Protein AF-A0A957MXX6-F1 (afdb_monomer_lite)

Sequence (51 aa):
MFVYPANPDAPLPDLFVQFGQTPEAPVSIDAAAIEANREQWIRAWSDVMLR

Foldseek 3Di:
DDDDDPDPPDDDDPCCVVPVDDDPDDDDDDPVRCVVCVVVVVVVVCVVPPD

Structure (mmCIF, N/CA/C/O backbone):
data_AF-A0A957MXX6-F1
#
_entry.id   AF-A0A957MXX6-F1
#
loop_
_atom_site.group_PDB
_atom_site.id
_atom_site.type_symbol
_atom_site.label_atom_id
_atom_site.label_alt_id
_atom_site.label_comp_id
_atom_site.label_asym_id
_atom_site.label_entity_id
_atom_site.label_seq_id
_atom_site.pdbx_PDB_ins_code
_atom_site.Cartn_x
_atom_site.Cartn_y
_atom_site.Cartn_z
_atom_site.occupancy
_atom_site.B_iso_or_equiv
_atom_site.auth_seq_id
_atom_site.auth_comp_id
_atom_site.auth_asym_id
_atom_site.auth_atom_id
_atom_site.pdbx_PDB_model_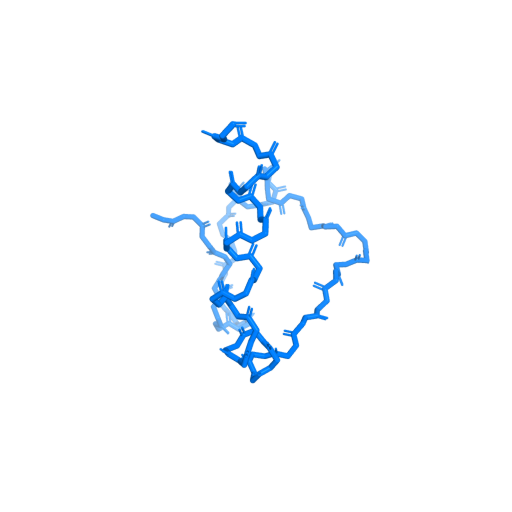num
ATOM 1 N N . MET A 1 1 ? -0.743 11.055 8.701 1.00 66.44 1 MET A N 1
ATOM 2 C CA . MET A 1 1 ? -0.743 9.956 7.712 1.00 66.44 1 MET A CA 1
ATOM 3 C C . MET A 1 1 ? -1.888 9.019 8.070 1.00 66.44 1 MET A C 1
ATOM 5 O O . MET A 1 1 ? -2.008 8.698 9.244 1.00 66.44 1 MET A O 1
ATOM 9 N N . PHE A 1 2 ?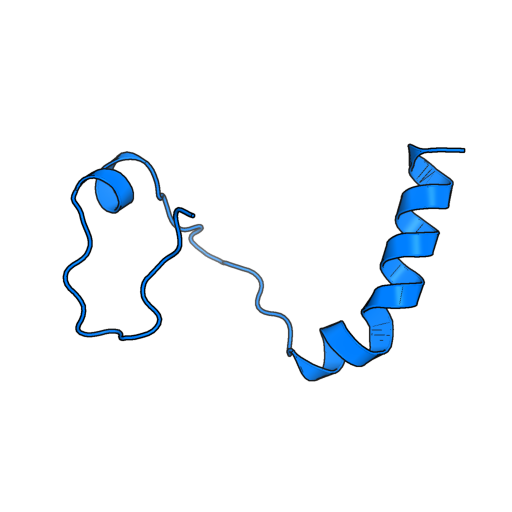 -2.756 8.670 7.118 1.00 79.62 2 PHE A N 1
ATOM 10 C CA . PHE A 1 2 ? -3.925 7.805 7.333 1.00 79.62 2 PHE A CA 1
ATOM 11 C C . PHE A 1 2 ? -3.614 6.428 6.738 1.00 79.62 2 PHE A C 1
ATOM 13 O O . PHE A 1 2 ? -3.651 6.260 5.524 1.00 79.62 2 PHE A O 1
ATOM 20 N N . VAL A 1 3 ? -3.186 5.489 7.582 1.00 87.81 3 VAL A N 1
ATOM 21 C CA . VAL A 1 3 ? -2.759 4.138 7.187 1.00 87.81 3 VAL A CA 1
ATOM 22 C C . VAL A 1 3 ? -3.389 3.109 8.105 1.00 87.81 3 VAL A C 1
ATOM 24 O O . VAL A 1 3 ? -3.565 3.368 9.295 1.00 87.81 3 VAL A O 1
ATOM 27 N N . TYR A 1 4 ? -3.701 1.942 7.549 1.00 89.31 4 TYR A N 1
ATOM 28 C CA . TYR A 1 4 ? -4.148 0.808 8.344 1.00 89.31 4 TYR A CA 1
ATOM 29 C C . TYR A 1 4 ? -3.077 0.414 9.372 1.00 89.31 4 TYR A C 1
ATOM 31 O O . TYR A 1 4 ? -1.881 0.464 9.058 1.00 89.31 4 TYR A O 1
ATOM 39 N N . PRO A 1 5 ? -3.474 0.055 10.604 1.00 89.75 5 PRO A N 1
ATOM 40 C CA . PRO A 1 5 ? -2.527 -0.366 11.621 1.00 89.75 5 PRO A CA 1
ATOM 41 C C . PRO A 1 5 ? -1.839 -1.665 11.195 1.00 89.75 5 PRO A C 1
ATOM 43 O O . PRO A 1 5 ? -2.478 -2.599 10.722 1.00 89.75 5 PRO A O 1
ATOM 46 N N . ALA A 1 6 ? -0.523 -1.734 11.398 1.00 91.50 6 ALA A N 1
ATOM 47 C CA . ALA A 1 6 ? 0.234 -2.964 11.167 1.00 91.50 6 ALA A CA 1
ATOM 48 C C . ALA A 1 6 ? -0.096 -4.052 12.205 1.00 91.50 6 ALA A C 1
ATOM 50 O O . ALA A 1 6 ? 0.041 -5.238 11.921 1.00 91.50 6 ALA A O 1
ATOM 51 N N . ASN A 1 7 ? -0.520 -3.645 13.408 1.00 94.12 7 ASN A N 1
ATOM 52 C CA . ASN A 1 7 ? -1.034 -4.560 14.420 1.00 94.12 7 ASN A CA 1
ATOM 53 C C . ASN A 1 7 ? -2.487 -4.946 14.074 1.00 94.12 7 ASN A C 1
ATOM 55 O O . ASN A 1 7 ? -3.339 -4.053 14.092 1.00 94.12 7 ASN A O 1
ATOM 59 N N . PRO A 1 8 ? -2.787 -6.232 13.817 1.00 89.88 8 PRO A N 1
ATOM 60 C CA . PRO A 1 8 ? -4.141 -6.678 13.493 1.00 89.88 8 PRO A CA 1
ATOM 61 C C . PRO A 1 8 ? -5.136 -6.531 14.655 1.00 89.88 8 PRO A C 1
ATOM 63 O O . PRO A 1 8 ? -6.334 -6.445 14.406 1.00 89.88 8 PRO A O 1
ATOM 66 N N . ASP A 1 9 ? -4.659 -6.452 15.901 1.00 95.19 9 ASP A N 1
ATOM 67 C CA . ASP A 1 9 ? -5.512 -6.320 17.092 1.00 95.19 9 ASP A CA 1
ATOM 68 C C . ASP A 1 9 ? -5.858 -4.860 17.424 1.00 95.19 9 ASP A C 1
ATOM 70 O O . ASP A 1 9 ? -6.588 -4.578 18.378 1.00 95.19 9 ASP A O 1
ATOM 74 N N . ALA A 1 10 ? -5.304 -3.899 16.680 1.00 93.38 10 ALA A N 1
ATOM 75 C CA . ALA A 1 10 ? -5.570 -2.491 16.925 1.00 93.38 10 ALA A CA 1
ATOM 76 C C . ALA A 1 10 ? -7.013 -2.138 16.513 1.00 93.38 10 ALA A C 1
ATOM 78 O O . ALA A 1 10 ? -7.407 -2.417 15.377 1.00 93.38 10 ALA A O 1
ATOM 79 N N . PRO A 1 11 ? -7.798 -1.477 17.387 1.00 91.25 11 PRO A N 1
ATOM 80 C CA . PRO A 1 11 ? -9.141 -1.049 17.031 1.00 91.25 11 PRO A CA 1
ATOM 81 C C . PRO A 1 11 ? -9.079 -0.042 15.884 1.00 91.25 11 PRO A C 1
ATOM 83 O O . PRO A 1 11 ? -8.315 0.928 15.918 1.00 91.25 11 PRO A O 1
ATOM 86 N N . LEU A 1 12 ? -9.899 -0.282 14.866 1.00 89.31 12 LEU A N 1
ATOM 87 C CA . LEU A 1 12 ? -9.957 0.562 13.687 1.00 89.31 12 LEU A CA 1
ATOM 88 C C . LEU A 1 12 ? -10.831 1.802 13.972 1.00 89.31 12 LEU A C 1
ATOM 90 O O . LEU A 1 12 ? -11.983 1.635 14.371 1.00 89.31 12 LEU A O 1
ATOM 94 N N . PRO A 1 13 ? -10.334 3.039 13.771 1.00 90.00 13 PRO A N 1
ATOM 95 C CA . PRO A 1 13 ? -11.149 4.242 13.951 1.00 90.00 13 PRO A CA 1
ATOM 96 C C . PRO A 1 13 ? -12.331 4.305 12.972 1.00 90.00 13 PRO A C 1
ATOM 98 O O . PRO A 1 13 ? -12.177 3.943 11.805 1.00 90.00 13 PRO A O 1
ATOM 101 N N . ASP A 1 14 ? -13.462 4.882 13.393 1.00 90.69 14 ASP A N 1
ATOM 102 C CA . ASP A 1 14 ? -14.702 4.972 12.592 1.00 90.69 14 ASP A CA 1
ATOM 103 C C . ASP A 1 14 ? -14.499 5.561 11.187 1.00 90.69 14 ASP A C 1
ATOM 105 O O . ASP A 1 14 ? -15.151 5.153 10.226 1.00 90.69 14 ASP A O 1
ATOM 109 N N . LEU A 1 15 ? -13.558 6.497 11.039 1.00 90.38 15 LEU A N 1
ATOM 110 C CA . LEU A 1 15 ? -13.237 7.117 9.752 1.00 90.38 15 LEU A CA 1
ATOM 111 C C . LEU A 1 15 ? -12.724 6.110 8.709 1.00 90.38 15 LEU A C 1
ATOM 113 O O . LEU A 1 15 ? -12.981 6.292 7.522 1.00 90.38 15 LEU A O 1
ATOM 117 N N . PHE A 1 16 ? -12.025 5.044 9.112 1.00 90.38 16 PHE A N 1
ATOM 118 C CA . PHE A 1 16 ? -11.587 3.996 8.179 1.00 90.38 16 PHE A CA 1
ATOM 119 C C . PHE A 1 16 ? -12.761 3.152 7.695 1.00 90.38 16 PHE A C 1
ATOM 121 O O . PHE A 1 16 ? -12.791 2.763 6.535 1.00 90.38 16 PHE A O 1
ATOM 128 N N . VAL A 1 17 ? -13.753 2.911 8.551 1.00 86.75 17 VAL A N 1
ATOM 129 C CA . VAL A 1 17 ? -14.972 2.200 8.150 1.00 86.75 17 VAL A CA 1
ATOM 130 C C . VAL A 1 17 ? -15.790 3.057 7.183 1.00 86.75 17 VAL A C 1
ATOM 132 O O . VAL A 1 17 ? -16.298 2.551 6.186 1.00 86.75 17 VAL A O 1
ATOM 135 N N . GLN A 1 18 ? -15.883 4.363 7.444 1.00 90.38 18 GLN A N 1
ATOM 136 C CA . GLN A 1 18 ? -16.660 5.287 6.615 1.00 90.38 18 GLN A CA 1
ATOM 137 C C . GLN A 1 18 ? -16.007 5.574 5.257 1.00 90.38 18 GLN A C 1
ATOM 139 O O . GLN A 1 18 ? -16.711 5.681 4.256 1.00 90.38 18 GLN A O 1
ATOM 144 N N . PHE A 1 19 ? -14.677 5.705 5.212 1.00 90.31 19 PHE A N 1
ATOM 145 C CA . PHE A 1 19 ? -13.974 6.230 4.033 1.00 90.31 19 PHE A CA 1
ATOM 146 C C . PHE A 1 19 ? -12.852 5.331 3.502 1.00 90.31 19 PHE A C 1
ATOM 148 O O . PHE A 1 19 ? -12.353 5.561 2.405 1.00 90.31 19 PHE A O 1
ATOM 155 N N . GLY A 1 20 ? -12.438 4.308 4.247 1.00 87.62 20 GLY A N 1
ATOM 156 C CA . GLY A 1 20 ? -11.313 3.433 3.916 1.00 87.62 20 GLY A CA 1
ATOM 157 C C . GLY A 1 20 ? -11.710 2.151 3.185 1.00 87.62 20 GLY A C 1
ATOM 158 O O . GLY A 1 20 ? -11.107 1.116 3.449 1.00 87.62 20 GLY A O 1
ATOM 159 N N . GLN A 1 21 ? -12.715 2.175 2.304 1.00 84.62 21 GLN A N 1
ATOM 160 C CA . GLN A 1 21 ? -13.192 0.971 1.607 1.00 84.62 21 GLN A CA 1
ATOM 161 C C . GLN A 1 21 ? -12.032 0.138 1.041 1.00 84.62 21 GLN A C 1
ATOM 163 O O . GLN A 1 21 ? -11.216 0.627 0.258 1.00 84.62 21 GLN A O 1
ATOM 168 N N . THR A 1 22 ? -11.951 -1.124 1.466 1.00 83.69 22 THR A N 1
ATOM 169 C CA . THR A 1 22 ? -10.911 -2.041 0.992 1.00 83.69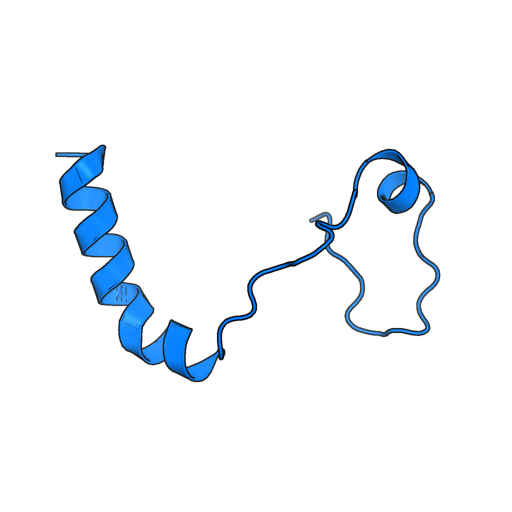 22 THR A CA 1
ATOM 170 C C . THR A 1 22 ? -11.394 -2.704 -0.297 1.00 83.69 22 THR A C 1
ATOM 172 O O . THR A 1 22 ? -12.520 -3.203 -0.318 1.00 83.69 22 THR A O 1
ATOM 175 N N . PRO A 1 23 ? -10.584 -2.719 -1.371 1.00 88.38 23 PRO A N 1
ATOM 176 C CA . PRO A 1 23 ? -10.926 -3.447 -2.588 1.00 88.38 23 PRO A CA 1
ATOM 177 C C . PRO A 1 23 ? -11.172 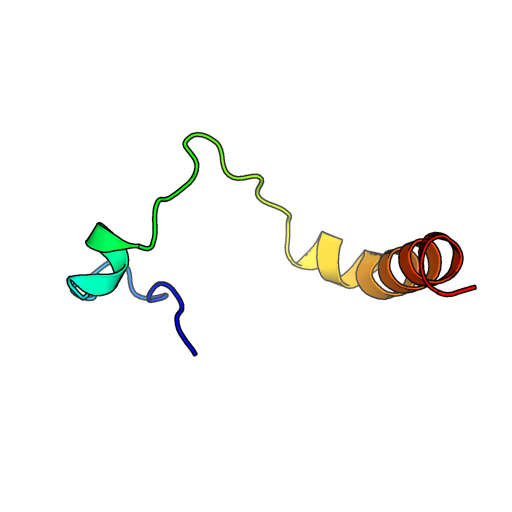-4.930 -2.293 1.00 88.38 23 PRO A C 1
ATOM 179 O O . PRO A 1 23 ? -10.466 -5.511 -1.473 1.00 88.38 23 PRO A O 1
ATOM 182 N N . GLU A 1 24 ? -12.118 -5.561 -2.993 1.00 92.00 24 GLU A N 1
ATOM 183 C CA . GLU A 1 24 ? -12.408 -6.998 -2.827 1.00 92.00 24 GLU A CA 1
ATOM 184 C C . GLU A 1 24 ? -11.199 -7.884 -3.171 1.00 92.00 24 GLU A C 1
ATOM 186 O O . GLU A 1 24 ? -10.978 -8.918 -2.545 1.00 92.00 24 GLU A O 1
ATOM 191 N N . ALA A 1 25 ? -10.396 -7.460 -4.150 1.00 92.56 25 ALA A N 1
ATOM 192 C CA . ALA A 1 25 ? -9.215 -8.174 -4.621 1.00 92.56 25 ALA A CA 1
ATOM 193 C C . ALA A 1 25 ? -8.017 -7.213 -4.735 1.00 92.56 25 ALA A C 1
ATOM 195 O O . ALA A 1 25 ? -7.701 -6.739 -5.831 1.00 92.56 25 ALA A O 1
ATOM 196 N N . PRO A 1 26 ? -7.352 -6.871 -3.615 1.00 91.12 26 PRO A N 1
ATOM 197 C CA . PRO A 1 26 ? -6.169 -6.029 -3.656 1.00 91.12 26 PRO A CA 1
ATOM 198 C C . PRO A 1 26 ? -5.005 -6.796 -4.289 1.00 91.12 26 PRO A C 1
ATOM 200 O O . PRO A 1 26 ? -4.746 -7.957 -3.967 1.00 91.12 26 PRO A O 1
ATOM 203 N N . VAL A 1 27 ? -4.269 -6.133 -5.179 1.00 93.56 27 VAL A N 1
ATOM 204 C CA . VAL A 1 27 ? -3.026 -6.691 -5.718 1.00 93.56 27 VAL A CA 1
ATOM 205 C C . VAL A 1 27 ? -1.951 -6.598 -4.642 1.00 93.56 27 VAL A C 1
ATOM 207 O O . VAL A 1 27 ? -1.699 -5.523 -4.099 1.00 93.56 27 VAL A O 1
ATOM 210 N N . SER A 1 28 ? -1.303 -7.725 -4.356 1.00 92.56 28 SER A N 1
ATOM 211 C CA . SER A 1 28 ? -0.128 -7.776 -3.492 1.00 92.56 28 SER A CA 1
ATOM 212 C C . SER A 1 28 ? 1.131 -7.935 -4.338 1.00 92.56 28 SER A C 1
ATOM 214 O O . SER A 1 28 ? 1.145 -8.704 -5.300 1.00 92.56 28 SER A O 1
ATOM 216 N N . ILE A 1 29 ? 2.180 -7.195 -3.988 1.00 94.56 29 ILE A N 1
ATOM 217 C CA . ILE A 1 29 ? 3.487 -7.248 -4.643 1.00 94.56 29 ILE A CA 1
ATOM 218 C C . ILE A 1 29 ? 4.525 -7.509 -3.556 1.00 94.56 29 ILE A C 1
ATOM 220 O O . ILE A 1 29 ? 4.517 -6.845 -2.519 1.00 94.56 29 ILE A O 1
ATOM 224 N N . ASP A 1 30 ? 5.421 -8.465 -3.800 1.00 97.31 30 ASP A N 1
ATOM 225 C CA . ASP A 1 30 ? 6.528 -8.753 -2.891 1.00 97.31 30 ASP A CA 1
ATOM 226 C C . ASP A 1 30 ? 7.430 -7.515 -2.732 1.00 97.31 30 ASP A C 1
ATOM 228 O O . ASP A 1 30 ? 7.824 -6.879 -3.714 1.00 97.31 30 ASP A O 1
ATOM 232 N N . ALA A 1 31 ? 7.784 -7.183 -1.491 1.00 96.62 31 ALA A N 1
ATOM 233 C CA . ALA A 1 31 ? 8.656 -6.055 -1.184 1.00 96.62 31 ALA A CA 1
ATOM 234 C C . ALA A 1 31 ? 10.028 -6.156 -1.876 1.00 96.62 31 ALA A C 1
ATOM 236 O O . ALA A 1 31 ? 10.553 -5.142 -2.336 1.00 96.62 31 ALA A O 1
ATOM 237 N N . ALA A 1 32 ? 10.593 -7.359 -2.009 1.00 98.12 32 ALA A N 1
ATOM 238 C CA . ALA A 1 32 ? 11.852 -7.583 -2.714 1.00 98.12 32 ALA A CA 1
ATOM 239 C C . ALA A 1 32 ? 11.717 -7.309 -4.220 1.00 98.12 32 ALA A C 1
ATOM 241 O O . ALA A 1 32 ? 12.630 -6.758 -4.836 1.00 98.12 32 ALA A O 1
ATOM 242 N N . ALA A 1 33 ? 10.561 -7.634 -4.808 1.00 97.88 33 ALA A N 1
ATOM 243 C CA . ALA A 1 33 ? 10.274 -7.306 -6.200 1.00 97.88 33 ALA A CA 1
ATOM 244 C C . ALA A 1 33 ? 10.121 -5.792 -6.399 1.00 97.88 33 ALA A C 1
ATOM 246 O O . ALA A 1 33 ? 10.619 -5.262 -7.392 1.00 97.88 33 ALA A O 1
ATOM 247 N N . ILE A 1 34 ? 9.490 -5.086 -5.453 1.00 97.44 34 ILE A N 1
ATOM 248 C CA . ILE A 1 34 ? 9.424 -3.618 -5.478 1.00 97.44 34 ILE A CA 1
ATOM 249 C C . ILE A 1 34 ? 10.836 -3.041 -5.461 1.00 97.44 34 ILE A C 1
ATOM 251 O O . ILE A 1 34 ? 11.166 -2.224 -6.315 1.00 97.44 34 ILE A O 1
ATOM 255 N N . GLU A 1 35 ? 11.684 -3.481 -4.533 1.00 98.19 35 GLU A N 1
ATOM 256 C CA . GLU A 1 35 ? 13.030 -2.929 -4.398 1.00 98.19 35 GLU A CA 1
ATOM 257 C C . GLU A 1 35 ? 13.897 -3.177 -5.635 1.00 98.19 35 GLU A C 1
ATOM 259 O O . GLU A 1 35 ? 14.555 -2.260 -6.121 1.00 98.19 35 GLU A O 1
ATOM 264 N N . ALA A 1 36 ? 13.826 -4.377 -6.213 1.00 98.50 36 ALA A N 1
ATOM 265 C CA . ALA A 1 36 ? 14.587 -4.718 -7.411 1.00 98.50 36 ALA A CA 1
ATOM 266 C C . ALA A 1 36 ? 14.199 -3.888 -8.652 1.00 98.50 36 ALA A C 1
ATOM 268 O O . ALA A 1 36 ? 15.027 -3.715 -9.546 1.00 98.50 36 ALA A O 1
ATOM 269 N N . ASN A 1 37 ? 12.962 -3.380 -8.730 1.00 98.25 37 ASN A N 1
ATOM 270 C CA . ASN A 1 37 ? 12.431 -2.760 -9.951 1.00 98.25 37 ASN A CA 1
ATOM 271 C C . ASN A 1 37 ? 12.046 -1.275 -9.813 1.00 98.25 37 ASN A C 1
ATOM 273 O O . ASN A 1 37 ? 11.805 -0.615 -10.827 1.00 98.25 37 ASN A O 1
ATOM 277 N N . ARG A 1 38 ? 12.008 -0.725 -8.590 1.00 98.12 38 ARG A N 1
ATOM 278 C CA . ARG A 1 38 ? 11.541 0.641 -8.276 1.00 98.12 38 ARG A CA 1
ATOM 279 C C . ARG A 1 38 ? 12.098 1.700 -9.228 1.00 98.12 38 ARG A C 1
AT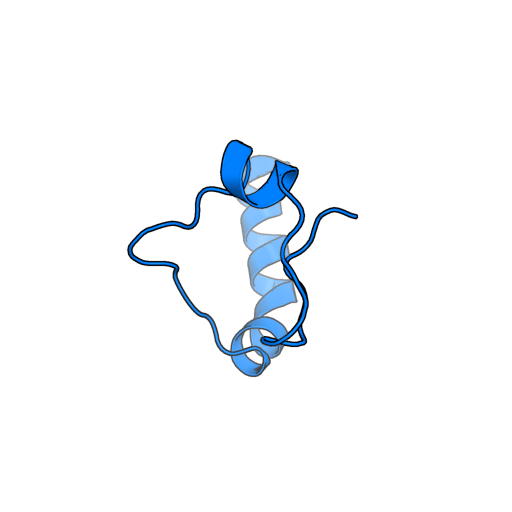OM 281 O O . ARG A 1 38 ? 11.340 2.475 -9.808 1.00 98.12 38 ARG A O 1
ATOM 288 N N . GLU A 1 39 ? 13.417 1.714 -9.404 1.00 98.38 39 GLU A N 1
ATOM 289 C CA . GLU A 1 39 ? 14.117 2.706 -10.228 1.00 98.38 39 GLU A CA 1
ATOM 290 C C . GLU A 1 39 ? 13.711 2.644 -11.702 1.00 98.38 39 GLU A C 1
ATOM 292 O O . GLU A 1 39 ? 13.543 3.676 -12.353 1.00 98.38 39 GLU A O 1
ATOM 297 N N . GLN A 1 40 ? 13.527 1.436 -12.237 1.00 98.38 40 GLN A N 1
ATOM 298 C CA . GLN A 1 40 ? 13.100 1.250 -13.618 1.00 98.38 40 GLN A CA 1
ATOM 299 C C . GLN A 1 40 ? 11.670 1.760 -13.819 1.00 98.38 40 GLN A C 1
ATOM 301 O O . GLN A 1 40 ? 11.406 2.485 -14.779 1.00 98.38 40 GLN A O 1
ATOM 306 N N . TRP A 1 41 ? 10.758 1.416 -12.908 1.00 97.56 41 TRP A N 1
ATOM 307 C CA . TRP A 1 41 ? 9.353 1.810 -13.001 1.00 97.56 41 TRP A CA 1
ATOM 308 C C . TRP A 1 41 ? 9.162 3.325 -12.906 1.00 97.56 41 TRP A C 1
ATOM 310 O O . TRP A 1 41 ? 8.403 3.891 -13.692 1.00 97.56 41 TRP A O 1
ATOM 320 N N . ILE A 1 42 ? 9.886 3.999 -12.006 1.00 97.31 42 ILE A N 1
ATOM 321 C CA . ILE A 1 42 ? 9.819 5.462 -11.864 1.00 97.31 42 ILE A CA 1
ATOM 322 C C . ILE 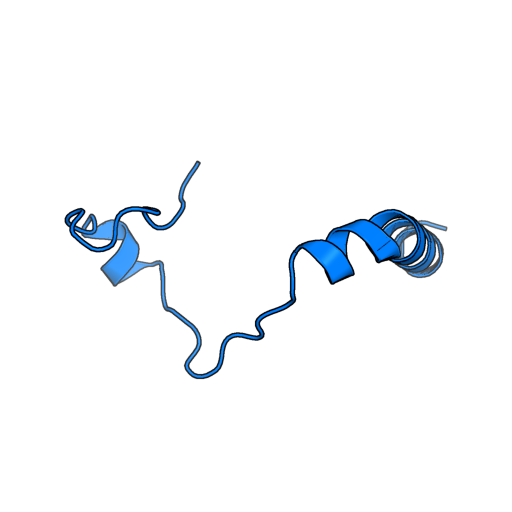A 1 42 ? 10.285 6.164 -13.148 1.00 97.31 42 ILE A C 1
ATOM 324 O O . ILE A 1 42 ? 9.642 7.119 -13.594 1.00 97.31 42 ILE A O 1
ATOM 328 N N . ARG A 1 43 ? 11.375 5.689 -13.769 1.00 97.81 43 ARG A N 1
ATOM 329 C CA . ARG A 1 43 ? 11.872 6.250 -15.038 1.00 97.81 43 ARG A CA 1
ATOM 330 C C . ARG A 1 43 ? 10.866 6.055 -16.163 1.00 97.81 43 ARG A C 1
ATOM 332 O O . ARG A 1 43 ? 10.503 7.031 -16.809 1.00 97.81 43 ARG A O 1
ATOM 339 N N . ALA A 1 44 ? 10.365 4.830 -16.330 1.00 97.94 44 ALA A N 1
ATOM 340 C CA . ALA A 1 44 ? 9.381 4.510 -17.359 1.00 97.94 44 ALA A CA 1
ATOM 341 C C . ALA A 1 44 ? 8.118 5.376 -17.235 1.00 97.94 44 ALA A C 1
ATOM 343 O O . ALA A 1 44 ? 7.634 5.909 -18.228 1.00 97.94 44 ALA A O 1
ATOM 344 N N . TRP A 1 45 ? 7.608 5.569 -16.016 1.00 97.62 45 TRP A N 1
ATOM 345 C CA . TRP A 1 45 ? 6.447 6.429 -15.789 1.00 97.62 45 TRP A CA 1
ATOM 346 C C . TRP A 1 45 ? 6.737 7.902 -16.110 1.00 97.62 45 TRP A C 1
ATOM 348 O O . TRP A 1 45 ? 5.926 8.563 -16.757 1.00 97.62 45 TRP A O 1
ATOM 358 N N . SER A 1 46 ? 7.906 8.407 -15.705 1.00 97.06 46 SER A N 1
ATOM 359 C CA . SER A 1 46 ? 8.306 9.798 -15.961 1.00 97.06 46 SER A CA 1
ATOM 360 C C . SER A 1 46 ? 8.473 10.084 -17.454 1.00 97.06 46 SER A C 1
ATOM 362 O O . SER A 1 46 ? 8.059 11.143 -17.916 1.00 97.06 46 SER A O 1
ATOM 364 N N . ASP A 1 47 ? 9.032 9.139 -18.212 1.00 97.38 47 ASP A N 1
ATOM 365 C CA . ASP A 1 47 ? 9.181 9.261 -19.665 1.00 97.38 47 ASP A CA 1
ATOM 366 C C . ASP A 1 47 ? 7.829 9.299 -20.393 1.00 97.38 47 ASP A C 1
ATOM 368 O O . ASP A 1 47 ? 7.721 9.943 -21.429 1.00 97.38 47 ASP A O 1
ATOM 372 N N . VAL A 1 48 ? 6.798 8.637 -19.855 1.00 96.88 48 VAL A N 1
ATOM 373 C CA . VAL A 1 48 ? 5.449 8.629 -20.446 1.00 96.88 48 VAL A CA 1
ATOM 374 C C . VAL A 1 48 ? 4.635 9.868 -20.061 1.00 96.88 48 VAL A C 1
ATOM 376 O O . VAL A 1 48 ? 3.843 10.346 -20.868 1.00 96.88 48 VAL A O 1
ATOM 379 N N . MET A 1 49 ? 4.775 10.362 -18.826 1.00 96.69 49 MET A N 1
ATOM 380 C CA . MET A 1 49 ? 3.857 11.364 -18.260 1.00 96.69 49 MET A CA 1
ATOM 381 C C . MET A 1 49 ? 4.431 12.781 -18.159 1.00 96.69 49 MET A C 1
ATOM 383 O O . MET A 1 49 ? 3.653 13.730 -18.069 1.00 96.69 49 MET A O 1
ATOM 387 N N . LEU A 1 50 ? 5.757 12.942 -18.090 1.00 91.06 50 LEU A N 1
ATOM 388 C CA . LEU A 1 50 ? 6.405 14.211 -17.720 1.00 91.06 50 LEU A CA 1
ATOM 389 C C . LEU A 1 50 ? 7.375 14.758 -18.775 1.00 91.06 50 LEU A C 1
ATOM 391 O O . LEU A 1 50 ? 7.916 15.849 -18.578 1.00 91.06 50 LEU A O 1
ATOM 395 N N . ARG A 1 51 ? 7.623 14.017 -19.854 1.00 63.88 51 ARG A N 1
ATOM 396 C CA . ARG A 1 51 ? 8.446 14.447 -20.988 1.00 63.88 51 ARG A CA 1
ATOM 397 C C . ARG A 1 51 ? 7.606 14.630 -22.238 1.00 63.88 51 ARG A C 1
ATOM 399 O O . ARG A 1 51 ? 6.654 13.846 -22.424 1.00 63.88 51 ARG A O 1
#

Radius of gyration: 16.1 Å; chains: 1; bounding box: 31×23×38 Å

pLDDT: mean 92.07, std 7.02, range [63.88, 98.5]

Secondary structure (DSSP, 8-state):
-----SSTTSPPPHHHHHH-PPPSSPPP--HHHHHHHHHHHHHHHHHHHT-